Protein AF-A0A7X5WN67-F1 (afdb_monomer)

Structure (mmCIF, N/CA/C/O backbone):
data_AF-A0A7X5WN67-F1
#
_entry.id   AF-A0A7X5WN67-F1
#
loop_
_atom_site.group_PDB
_atom_site.id
_atom_site.type_symbol
_atom_site.label_atom_id
_atom_site.label_alt_id
_atom_site.label_comp_id
_atom_site.label_asym_id
_atom_site.label_entity_id
_atom_site.label_seq_id
_atom_site.pdbx_PDB_ins_code
_atom_site.Cartn_x
_atom_site.Cartn_y
_atom_site.Cartn_z
_atom_site.occupancy
_atom_site.B_iso_or_equiv
_atom_site.auth_seq_id
_atom_site.auth_comp_id
_atom_site.auth_asym_id
_atom_site.auth_atom_id
_atom_site.pdbx_PDB_model_num
ATOM 1 N N . MET A 1 1 ? 10.980 -2.440 -4.500 1.00 89.62 1 MET A N 1
ATOM 2 C CA . MET A 1 1 ? 11.201 -3.833 -4.950 1.00 89.62 1 MET A CA 1
ATOM 3 C C . MET A 1 1 ? 12.633 -4.244 -4.649 1.00 89.62 1 MET A C 1
ATOM 5 O O . MET A 1 1 ? 13.494 -3.376 -4.663 1.00 89.62 1 MET A O 1
ATOM 9 N N . SER A 1 2 ? 12.895 -5.517 -4.346 1.00 93.62 2 SER A N 1
ATOM 10 C CA . SER A 1 2 ? 14.233 -6.024 -3.975 1.00 93.62 2 SER A CA 1
ATOM 11 C C . SER A 1 2 ? 15.154 -6.320 -5.167 1.00 93.62 2 SER A C 1
ATOM 13 O O . SER A 1 2 ? 16.311 -6.683 -4.970 1.00 93.62 2 SER A O 1
ATOM 15 N N . VAL A 1 3 ? 14.653 -6.168 -6.394 1.00 96.00 3 VAL A N 1
ATOM 16 C CA . VAL A 1 3 ? 15.395 -6.355 -7.646 1.00 96.00 3 VAL A CA 1
ATOM 17 C C . VAL A 1 3 ? 15.066 -5.219 -8.613 1.00 96.00 3 VAL A C 1
ATOM 19 O O . VAL A 1 3 ? 13.997 -4.607 -8.496 1.00 96.00 3 VAL A O 1
ATOM 22 N N . ASP A 1 4 ? 15.965 -4.958 -9.560 1.00 97.56 4 ASP A N 1
ATOM 23 C CA . ASP A 1 4 ? 15.767 -3.957 -10.611 1.00 97.56 4 ASP A CA 1
ATOM 24 C C . ASP A 1 4 ? 14.487 -4.253 -11.411 1.00 97.56 4 ASP A C 1
ATOM 26 O O . ASP A 1 4 ? 14.186 -5.408 -11.718 1.00 97.56 4 ASP A O 1
ATOM 30 N N . GLN A 1 5 ? 13.726 -3.209 -11.735 1.00 95.44 5 GLN A N 1
ATOM 31 C CA . GLN A 1 5 ? 12.492 -3.286 -12.518 1.00 95.44 5 GLN A CA 1
ATOM 32 C C . GLN A 1 5 ? 12.676 -2.524 -13.826 1.00 95.44 5 GLN A C 1
ATOM 34 O O . GLN A 1 5 ? 13.081 -1.365 -13.804 1.00 95.44 5 GLN A O 1
ATOM 39 N N . PHE A 1 6 ? 12.356 -3.134 -14.964 1.00 96.94 6 PHE A N 1
ATOM 40 C CA . PHE A 1 6 ? 12.311 -2.423 -16.242 1.00 96.94 6 PHE A CA 1
ATOM 41 C C . PHE A 1 6 ? 10.873 -1.998 -16.550 1.00 96.94 6 PHE A C 1
ATOM 43 O O . PHE A 1 6 ? 9.979 -2.839 -16.595 1.00 96.94 6 PHE A O 1
ATOM 50 N N . MET A 1 7 ? 10.654 -0.700 -16.755 1.00 94.69 7 MET A N 1
ATOM 51 C CA . MET A 1 7 ? 9.358 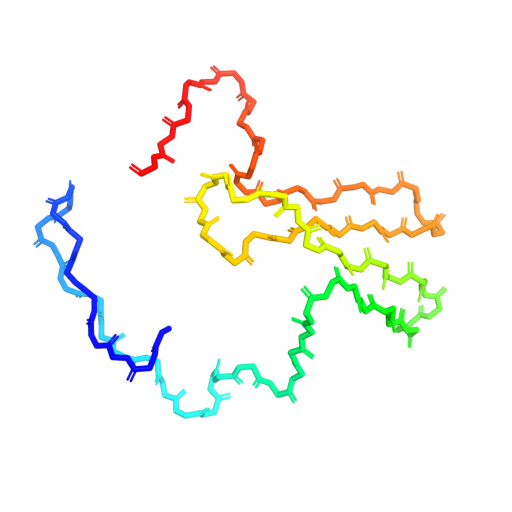-0.120 -17.101 1.00 94.69 7 MET A CA 1
ATOM 52 C C . MET A 1 7 ? 9.324 0.199 -18.596 1.00 94.6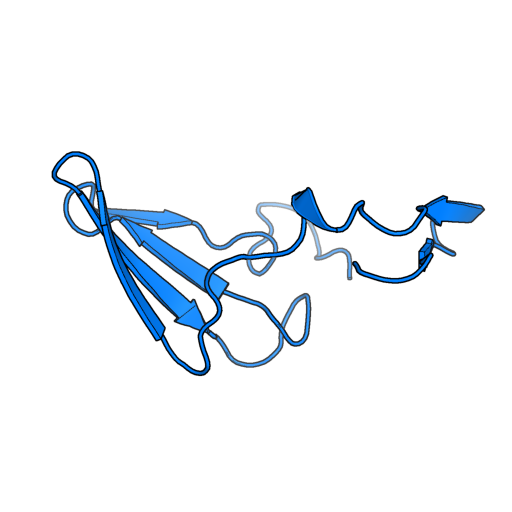9 7 MET A C 1
ATOM 54 O O . MET A 1 7 ? 9.831 1.236 -19.026 1.00 94.69 7 MET A O 1
ATOM 58 N N . GLU A 1 8 ? 8.696 -0.677 -19.383 1.00 94.69 8 GLU A N 1
ATOM 59 C CA . GLU A 1 8 ? 8.611 -0.540 -20.845 1.00 94.69 8 GLU A CA 1
ATOM 60 C C . GLU A 1 8 ? 7.933 0.768 -21.272 1.00 94.69 8 GLU A C 1
ATOM 62 O O . GLU A 1 8 ? 8.434 1.461 -22.154 1.00 94.69 8 GLU A O 1
ATOM 67 N N . ALA A 1 9 ? 6.849 1.162 -20.594 1.00 94.19 9 ALA A N 1
ATOM 68 C CA . ALA A 1 9 ? 6.101 2.387 -20.894 1.00 94.19 9 ALA A CA 1
ATOM 69 C C . ALA A 1 9 ? 6.953 3.672 -20.845 1.00 94.19 9 ALA A C 1
ATOM 71 O O . ALA A 1 9 ? 6.572 4.685 -21.431 1.00 94.19 9 ALA A O 1
ATOM 72 N N . PHE A 1 10 ? 8.097 3.630 -20.156 1.00 94.88 10 PHE A N 1
ATOM 73 C CA . PHE A 1 10 ? 9.006 4.762 -19.985 1.00 94.88 10 PHE A CA 1
ATOM 74 C C . PHE A 1 10 ? 10.424 4.491 -20.506 1.00 94.88 10 PHE A C 1
ATOM 76 O O . PHE A 1 10 ? 11.280 5.356 -20.342 1.00 94.88 10 PHE A O 1
ATOM 83 N N . ASP A 1 11 ? 10.676 3.319 -21.105 1.00 97.31 11 ASP A N 1
ATOM 84 C CA . ASP A 1 11 ? 12.011 2.850 -21.515 1.00 97.31 11 ASP A CA 1
ATOM 85 C C . ASP A 1 11 ? 13.078 3.079 -20.421 1.00 97.31 11 ASP A C 1
ATOM 87 O O . ASP A 1 11 ? 14.163 3.615 -20.652 1.00 97.31 11 ASP A O 1
ATOM 91 N N . GLN A 1 12 ? 12.726 2.742 -19.174 1.00 97.88 12 GLN A N 1
ATOM 92 C CA . GLN A 1 12 ? 13.521 3.086 -17.995 1.00 97.88 12 GLN A CA 1
ATOM 93 C C . GLN A 1 12 ? 13.659 1.908 -17.028 1.00 97.88 12 GLN A C 1
ATOM 95 O O . GLN A 1 12 ? 12.680 1.256 -16.671 1.00 97.88 12 GLN A O 1
ATOM 100 N N . THR A 1 13 ? 14.871 1.704 -16.509 1.00 97.88 13 THR A N 1
ATOM 101 C CA . THR A 1 13 ? 15.124 0.793 -15.384 1.00 97.88 13 THR A CA 1
ATOM 102 C C . THR A 1 13 ? 15.064 1.538 -14.050 1.00 97.88 13 THR A C 1
ATOM 104 O O . THR A 1 13 ? 15.764 2.532 -13.846 1.00 97.88 13 THR A O 1
ATOM 107 N N . VAL A 1 14 ? 14.255 1.034 -13.120 1.00 96.25 14 VAL A N 1
ATOM 108 C CA . VAL A 1 14 ? 14.227 1.431 -11.709 1.00 96.25 14 VAL A CA 1
ATOM 109 C C . VAL A 1 14 ? 15.129 0.474 -10.924 1.00 96.25 14 VAL A C 1
ATOM 111 O O . VAL A 1 14 ? 14.871 -0.731 -10.940 1.00 96.25 14 VAL A O 1
ATOM 114 N N . PRO A 1 15 ? 16.180 0.960 -10.242 1.00 97.31 15 PRO A N 1
ATOM 115 C CA . PRO A 1 15 ? 17.064 0.094 -9.470 1.00 97.31 15 PRO A CA 1
ATOM 116 C C . PRO A 1 15 ? 16.346 -0.514 -8.258 1.00 97.31 15 PRO A C 1
ATOM 118 O O . PRO A 1 15 ? 15.389 0.058 -7.728 1.00 97.31 15 PRO A O 1
ATOM 121 N N . ALA A 1 16 ? 16.848 -1.654 -7.789 1.00 97.31 16 ALA A N 1
ATOM 122 C CA . 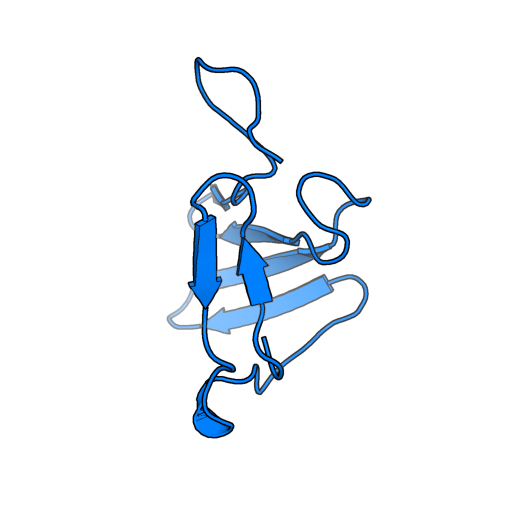ALA A 1 16 ? 16.414 -2.277 -6.548 1.00 97.31 16 ALA A CA 1
ATOM 123 C C . ALA A 1 16 ? 16.465 -1.284 -5.375 1.00 97.31 16 ALA A C 1
ATOM 1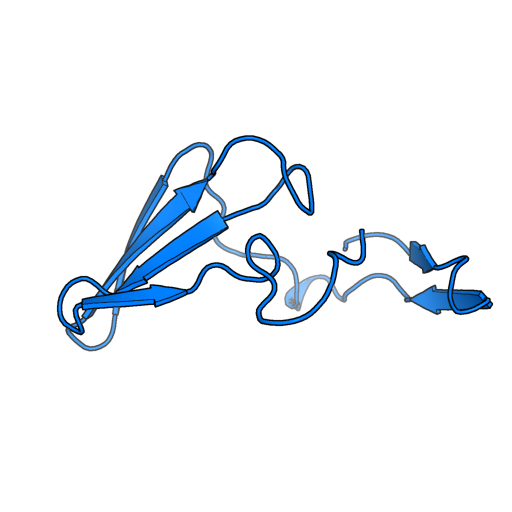25 O O . ALA A 1 16 ? 17.403 -0.495 -5.224 1.00 97.31 16 ALA A O 1
ATOM 126 N N . ALA A 1 17 ? 15.454 -1.347 -4.511 1.00 96.81 17 ALA A N 1
ATOM 127 C CA . ALA A 1 17 ? 15.427 -0.563 -3.287 1.00 96.81 17 ALA A CA 1
ATOM 128 C C . ALA A 1 17 ? 16.522 -1.060 -2.322 1.00 96.81 17 ALA A C 1
ATOM 130 O O . ALA A 1 17 ? 16.749 -2.272 -2.236 1.00 96.81 17 ALA A O 1
ATOM 131 N N . PRO A 1 18 ? 17.183 -0.163 -1.566 1.00 97.00 18 PRO A N 1
ATOM 132 C CA . PRO A 1 18 ? 18.114 -0.584 -0.524 1.00 97.00 18 PRO A CA 1
ATOM 133 C C . PRO A 1 18 ? 17.383 -1.422 0.531 1.00 97.00 18 PRO A C 1
ATOM 135 O O . PRO A 1 18 ? 16.199 -1.210 0.782 1.00 97.00 18 PRO A O 1
ATOM 138 N N . GLU A 1 19 ? 18.093 -2.332 1.200 1.00 95.31 19 GLU A N 1
ATOM 139 C CA . GLU A 1 19 ? 17.513 -3.244 2.201 1.00 95.31 19 GLU A CA 1
ATOM 140 C C . GLU A 1 19 ? 16.713 -2.504 3.287 1.00 95.31 19 GLU A C 1
ATOM 142 O O . GLU A 1 19 ? 15.610 -2.910 3.642 1.00 95.31 19 GLU A O 1
ATOM 147 N N . ALA A 1 20 ? 17.215 -1.351 3.740 1.00 96.50 20 ALA A N 1
ATOM 148 C CA . ALA A 1 20 ? 16.555 -0.512 4.741 1.00 96.50 20 ALA A CA 1
ATOM 149 C C . ALA A 1 20 ? 15.220 0.113 4.280 1.00 96.50 20 ALA A C 1
ATOM 151 O O . ALA A 1 20 ? 14.492 0.653 5.108 1.00 96.50 20 ALA A O 1
ATOM 152 N N . ALA A 1 21 ? 14.905 0.077 2.981 1.00 96.25 21 ALA A N 1
ATOM 153 C CA . ALA A 1 21 ? 13.634 0.545 2.428 1.00 96.25 21 ALA A CA 1
ATOM 154 C C . ALA A 1 21 ? 12.600 -0.582 2.262 1.00 96.25 21 ALA A C 1
ATOM 156 O O . ALA A 1 21 ? 11.475 -0.316 1.836 1.00 96.25 21 ALA A O 1
ATOM 157 N N . LEU A 1 22 ? 12.959 -1.835 2.562 1.00 95.19 22 LEU A N 1
ATOM 158 C CA . LEU A 1 22 ? 12.009 -2.942 2.527 1.00 95.19 22 LEU A CA 1
ATOM 159 C C . LEU A 1 22 ? 11.025 -2.855 3.711 1.00 95.19 22 LEU A C 1
ATOM 161 O O . LEU A 1 22 ? 11.398 -2.380 4.788 1.00 95.19 22 LEU A O 1
ATOM 165 N N . PRO A 1 23 ? 9.770 -3.314 3.545 1.00 94.69 23 PRO A N 1
ATOM 166 C CA . PRO A 1 23 ? 8.796 -3.309 4.631 1.00 94.69 23 PRO A CA 1
ATOM 167 C C . PRO A 1 23 ? 9.271 -4.129 5.835 1.00 94.69 23 PRO A C 1
ATOM 169 O O . PRO A 1 23 ? 9.676 -5.281 5.696 1.00 94.69 23 PRO A O 1
ATOM 172 N N . VAL A 1 24 ? 9.162 -3.552 7.033 1.00 95.81 24 VAL A N 1
ATOM 173 C CA . VAL A 1 24 ? 9.444 -4.245 8.307 1.00 95.81 24 VAL A CA 1
ATOM 174 C C . VAL A 1 24 ? 8.222 -4.968 8.879 1.00 95.81 24 VAL A C 1
ATOM 176 O O . VAL A 1 24 ? 8.358 -5.844 9.728 1.00 95.81 24 VAL A O 1
ATOM 179 N N . VAL A 1 25 ? 7.026 -4.604 8.412 1.0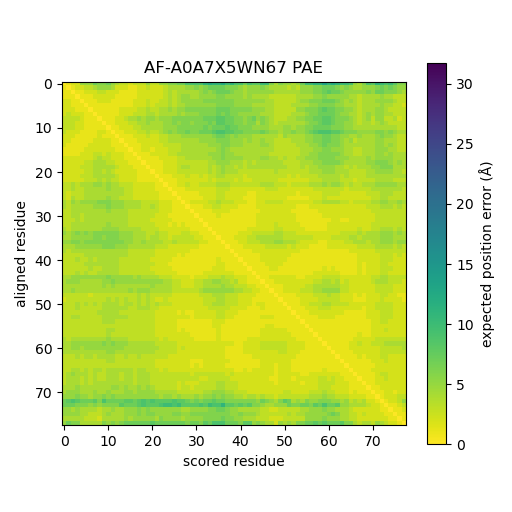0 95.88 25 VAL A N 1
ATOM 180 C CA . VAL A 1 25 ? 5.756 -5.262 8.731 1.00 95.88 25 VAL A CA 1
ATOM 181 C C . VAL A 1 25 ? 5.072 -5.603 7.415 1.00 95.88 25 VAL A C 1
ATOM 183 O O . VAL A 1 25 ? 4.952 -4.753 6.535 1.00 95.88 25 VAL A O 1
ATOM 186 N N . THR A 1 26 ? 4.625 -6.848 7.299 1.00 96.50 26 THR A N 1
ATOM 187 C CA . THR A 1 26 ? 3.819 -7.364 6.190 1.00 96.50 26 THR A CA 1
ATOM 188 C C . THR A 1 26 ? 2.601 -8.086 6.761 1.00 96.50 26 THR A C 1
ATOM 190 O O . THR A 1 26 ? 2.560 -8.405 7.951 1.00 96.50 26 THR A O 1
ATOM 193 N N . PHE A 1 27 ? 1.586 -8.304 5.934 1.00 97.44 27 PHE A N 1
ATOM 194 C CA . PHE A 1 27 ? 0.347 -8.974 6.317 1.00 97.44 27 PHE A CA 1
ATOM 195 C C . PHE A 1 27 ? -0.197 -9.773 5.130 1.00 97.44 27 PHE A C 1
ATOM 197 O O . PHE A 1 27 ? 0.182 -9.510 3.991 1.00 97.44 27 PHE A O 1
ATOM 204 N N . THR A 1 28 ? -1.051 -10.761 5.406 1.00 96.50 28 THR A N 1
ATOM 205 C CA . THR A 1 28 ? -1.720 -11.569 4.373 1.00 96.50 28 THR A CA 1
ATOM 206 C C . THR A 1 28 ? -3.069 -10.966 4.001 1.00 96.50 28 THR A C 1
ATOM 208 O O . THR A 1 28 ? -3.272 -10.589 2.858 1.00 96.50 28 THR A O 1
ATOM 211 N N . ASP A 1 29 ? -3.962 -10.819 4.985 1.00 97.62 29 ASP A N 1
ATOM 212 C CA . ASP A 1 29 ? -5.342 -10.379 4.749 1.00 97.62 29 ASP A CA 1
ATOM 213 C C . ASP A 1 29 ? -5.577 -8.958 5.264 1.00 97.62 29 ASP A C 1
ATOM 215 O O . ASP A 1 29 ? -6.041 -8.086 4.536 1.00 97.62 29 ASP A O 1
ATOM 219 N N . ALA A 1 30 ? -5.236 -8.698 6.528 1.00 98.38 30 ALA A N 1
ATOM 220 C CA . ALA A 1 30 ? -5.390 -7.386 7.140 1.00 98.38 30 ALA A CA 1
ATOM 221 C C . ALA A 1 30 ? -4.425 -7.180 8.309 1.00 98.38 30 ALA A C 1
ATOM 223 O O . ALA A 1 30 ? -3.943 -8.130 8.930 1.00 98.38 30 ALA A O 1
ATOM 224 N N . VAL A 1 31 ? -4.187 -5.914 8.639 1.00 98.44 31 VAL A N 1
ATOM 225 C CA . VAL A 1 31 ? -3.452 -5.479 9.824 1.00 98.44 31 VAL A CA 1
ATOM 226 C C . VAL A 1 31 ? -4.056 -4.181 10.352 1.00 98.44 31 VAL A C 1
ATOM 228 O O . VAL A 1 31 ? -4.425 -3.285 9.592 1.00 98.44 31 VAL A O 1
ATOM 231 N N . THR A 1 32 ? -4.139 -4.073 11.676 1.00 98.56 32 THR A N 1
ATOM 232 C CA . THR A 1 32 ? -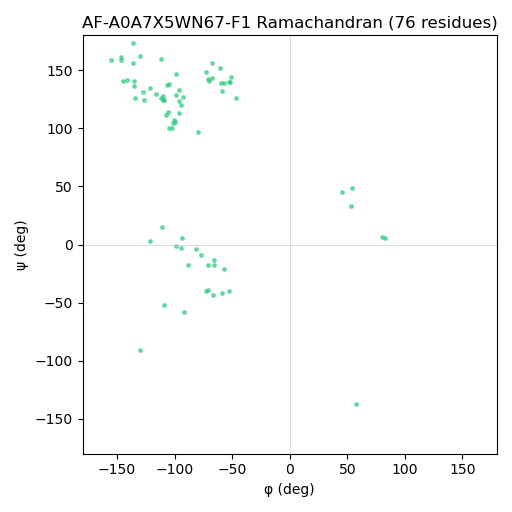4.563 -2.844 12.350 1.00 98.56 32 THR A CA 1
ATOM 233 C C . THR A 1 32 ? -3.378 -2.219 13.066 1.00 98.56 32 THR A C 1
ATOM 235 O O . THR A 1 32 ? -2.717 -2.874 13.873 1.00 98.56 32 THR A O 1
ATOM 238 N N . PHE A 1 33 ? -3.140 -0.935 12.813 1.00 98.12 33 PHE A N 1
ATOM 239 C CA . PHE A 1 33 ? -2.181 -0.131 13.560 1.00 98.12 33 PHE A CA 1
ATOM 240 C C . PHE A 1 33 ? -2.913 0.835 14.486 1.00 98.12 33 PHE A C 1
ATOM 242 O O . PHE A 1 33 ? -3.863 1.502 14.080 1.00 98.12 33 PHE A O 1
ATOM 249 N N . HIS A 1 34 ? -2.415 0.958 15.714 1.00 98.06 34 HIS A N 1
ATOM 250 C CA . HIS A 1 34 ? -2.803 2.021 16.634 1.00 98.06 34 HIS A CA 1
ATOM 251 C C . HIS A 1 34 ? -1.661 3.029 16.697 1.00 98.06 34 HIS A C 1
ATOM 253 O O . HIS A 1 34 ? -0.647 2.790 17.354 1.00 98.06 34 HIS A O 1
ATOM 259 N N . LEU A 1 35 ? -1.799 4.134 15.969 1.00 97.44 35 LEU A N 1
ATOM 260 C CA . LEU A 1 35 ? -0.725 5.107 15.790 1.00 97.44 35 LEU A CA 1
ATOM 261 C C . LEU A 1 35 ? -1.265 6.519 15.986 1.00 97.44 35 LEU A C 1
ATOM 263 O O . LEU A 1 35 ? -2.224 6.915 15.337 1.00 97.44 35 LEU A O 1
ATOM 267 N N . ASN A 1 36 ? -0.639 7.287 16.880 1.00 96.62 36 ASN A N 1
ATOM 268 C CA . ASN A 1 36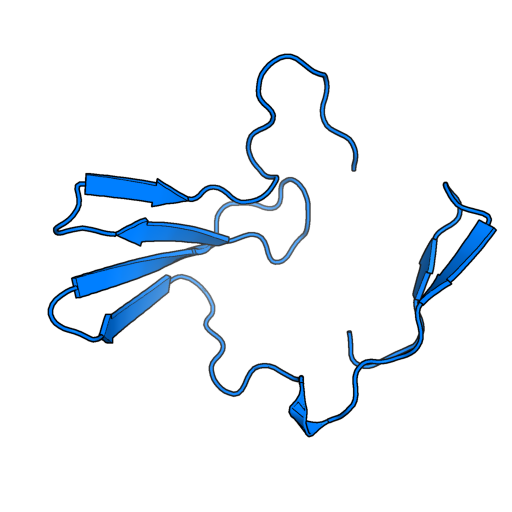 ? -1.000 8.683 17.160 1.00 96.62 36 ASN A CA 1
ATOM 269 C C . ASN A 1 36 ? -2.491 8.904 17.498 1.00 96.62 36 ASN A C 1
ATOM 271 O O . ASN A 1 36 ? -3.052 9.947 17.180 1.00 96.62 36 ASN A O 1
ATOM 275 N N . GLY A 1 37 ? -3.136 7.928 18.147 1.00 97.44 37 GLY A N 1
ATOM 276 C CA . GLY A 1 37 ? -4.562 7.993 18.492 1.00 97.44 37 GLY A CA 1
ATOM 277 C C . GLY A 1 37 ? -5.519 7.648 17.343 1.00 97.44 37 GLY A C 1
ATOM 278 O O . GLY A 1 37 ? -6.729 7.766 17.517 1.00 97.44 37 GLY A O 1
ATOM 279 N N . GLU A 1 38 ? -5.006 7.208 16.196 1.00 98.38 38 GLU A N 1
ATOM 280 C CA . GLU A 1 38 ? -5.791 6.684 15.077 1.00 98.38 38 GLU A CA 1
ATOM 281 C C . GLU A 1 38 ? -5.799 5.149 15.084 1.00 98.38 38 GLU A C 1
ATOM 283 O O . GLU A 1 38 ? -4.813 4.512 15.470 1.00 98.38 38 GLU A O 1
ATOM 288 N N . GLU A 1 39 ? -6.914 4.567 14.644 1.00 98.69 39 GLU A N 1
ATOM 289 C CA . GLU A 1 39 ? -7.031 3.154 14.298 1.00 98.69 39 GLU A CA 1
ATOM 290 C C . GLU A 1 39 ? -6.975 3.019 12.770 1.00 98.69 39 GLU A C 1
ATOM 292 O O . GLU A 1 39 ? -7.917 3.343 12.042 1.00 98.69 39 GLU A O 1
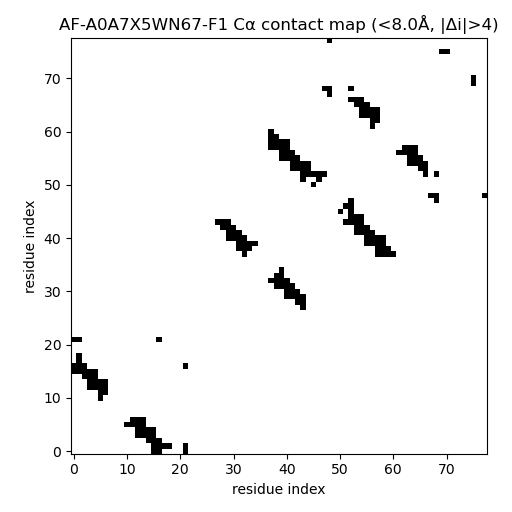ATOM 297 N N . ILE A 1 40 ? -5.830 2.554 12.278 1.00 98.75 40 ILE A N 1
ATOM 298 C CA . ILE A 1 40 ? -5.541 2.419 10.852 1.00 98.75 40 ILE A CA 1
ATOM 299 C C . ILE A 1 40 ? -5.729 0.955 10.478 1.00 98.75 40 ILE A C 1
ATOM 301 O O . ILE A 1 40 ? -4.904 0.114 10.828 1.00 98.75 40 ILE A O 1
ATOM 305 N N . HIS A 1 41 ? -6.806 0.650 9.763 1.00 98.75 41 HIS A N 1
ATOM 306 C CA . HIS A 1 41 ? -7.096 -0.697 9.284 1.00 98.75 41 HIS A CA 1
ATOM 307 C C . HIS A 1 41 ? -6.677 -0.827 7.819 1.00 98.75 41 HIS A C 1
ATOM 309 O O . HIS A 1 41 ? -7.351 -0.292 6.938 1.00 98.75 41 HIS A O 1
ATOM 315 N N . ALA A 1 42 ? -5.571 -1.524 7.568 1.00 98.50 42 ALA A N 1
ATOM 316 C CA . ALA A 1 42 ? -5.127 -1.881 6.227 1.00 98.50 42 ALA A CA 1
ATOM 317 C C . ALA A 1 42 ? -5.595 -3.300 5.896 1.00 98.50 42 ALA A C 1
ATOM 319 O O . ALA A 1 42 ? -5.449 -4.203 6.719 1.00 98.50 42 ALA A O 1
ATOM 320 N N . PHE A 1 43 ? -6.161 -3.499 4.711 1.00 98.50 43 PHE A N 1
ATOM 321 C CA . PHE A 1 43 ? -6.636 -4.804 4.261 1.00 98.50 43 PHE A CA 1
ATOM 322 C C . PHE A 1 43 ? -6.344 -5.001 2.779 1.00 98.50 43 PHE A C 1
ATOM 324 O O . PHE A 1 43 ? -6.433 -4.059 1.988 1.00 98.50 43 PHE A O 1
ATOM 331 N N . HIS A 1 44 ? -5.975 -6.227 2.429 1.00 98.12 44 HIS A N 1
ATOM 332 C CA . HIS A 1 44 ? -5.790 -6.652 1.054 1.00 98.12 44 HIS A CA 1
ATOM 333 C C . HIS A 1 44 ? -7.156 -6.738 0.367 1.00 98.12 44 HIS A C 1
ATOM 335 O O . HIS A 1 44 ? -8.162 -7.114 0.978 1.00 98.12 44 HIS A O 1
ATOM 341 N N . VAL A 1 45 ? -7.188 -6.350 -0.899 1.00 96.06 45 VAL A N 1
ATOM 342 C CA . VAL A 1 45 ? -8.330 -6.542 -1.795 1.00 96.06 45 VAL A CA 1
ATOM 343 C C . VAL A 1 45 ? -7.931 -7.552 -2.860 1.00 96.06 45 VAL A C 1
ATOM 345 O O . VAL A 1 45 ? -6.742 -7.752 -3.081 1.00 96.06 45 VAL A O 1
ATOM 348 N N . ASP A 1 46 ? -8.902 -8.180 -3.525 1.00 94.62 46 ASP A N 1
ATOM 349 C CA . ASP A 1 46 ? -8.587 -9.044 -4.669 1.00 94.62 46 ASP A CA 1
ATOM 350 C C . ASP A 1 46 ? -7.675 -8.293 -5.668 1.00 94.62 46 ASP A C 1
ATOM 352 O O . ASP A 1 46 ? -7.864 -7.083 -5.841 1.00 94.62 46 ASP A O 1
ATOM 356 N N . PRO A 1 47 ? -6.714 -8.978 -6.328 1.00 94.62 47 PRO A N 1
ATOM 357 C CA . PRO A 1 47 ? -5.751 -8.341 -7.225 1.00 94.62 47 PRO A CA 1
ATOM 358 C C . PRO A 1 47 ? -6.403 -7.366 -8.209 1.00 94.62 47 PRO A C 1
ATOM 360 O O . PRO A 1 47 ? -7.329 -7.744 -8.937 1.00 94.62 47 PRO A O 1
ATOM 363 N N . ALA A 1 48 ? -5.913 -6.124 -8.240 1.00 93.50 48 ALA A N 1
ATOM 364 C CA . ALA A 1 48 ? -6.458 -5.062 -9.076 1.00 93.50 48 ALA A CA 1
ATOM 365 C C . ALA A 1 48 ? -5.358 -4.348 -9.878 1.00 93.50 48 ALA A C 1
ATOM 367 O O . ALA A 1 48 ? -5.058 -4.768 -10.994 1.00 93.50 48 ALA A O 1
ATOM 368 N N . HIS A 1 49 ? -4.773 -3.275 -9.346 1.00 95.62 49 HIS A N 1
ATOM 369 C CA . HIS A 1 49 ? -3.627 -2.598 -9.949 1.00 95.62 49 HIS A CA 1
ATOM 370 C C . HIS A 1 49 ? -2.351 -3.447 -9.826 1.00 95.62 49 HIS A C 1
ATOM 372 O O . HIS A 1 49 ? -1.586 -3.555 -10.782 1.00 95.62 49 HIS A O 1
ATOM 378 N N . THR A 1 50 ? -2.162 -4.121 -8.690 1.00 94.38 50 THR A N 1
ATOM 379 C CA . THR A 1 50 ? -1.119 -5.129 -8.462 1.00 94.38 50 THR A CA 1
ATOM 380 C C . THR A 1 50 ? -1.682 -6.358 -7.740 1.00 94.38 50 THR A C 1
ATOM 382 O O . THR A 1 50 ? -2.835 -6.390 -7.310 1.00 94.38 50 THR A O 1
ATOM 385 N N . ASP A 1 51 ? -0.869 -7.404 -7.589 1.00 94.94 51 ASP A N 1
ATOM 386 C CA . ASP A 1 51 ? -1.210 -8.574 -6.770 1.00 94.94 51 ASP A CA 1
ATOM 387 C C . ASP A 1 51 ? -1.057 -8.328 -5.257 1.00 94.94 51 ASP A C 1
ATOM 389 O O . ASP A 1 51 ? -1.487 -9.157 -4.459 1.00 94.94 51 ASP A O 1
ATOM 393 N N . GLY A 1 52 ? -0.473 -7.194 -4.858 1.00 95.19 52 GLY A N 1
ATOM 394 C CA . GLY A 1 52 ? -0.227 -6.812 -3.466 1.00 95.19 52 GLY A CA 1
ATOM 395 C C . GLY A 1 52 ? -1.079 -5.643 -2.974 1.00 95.19 52 GLY A C 1
ATOM 396 O O . GLY A 1 52 ? -0.739 -5.041 -1.954 1.00 95.19 52 GLY A O 1
ATOM 397 N N . ASP A 1 53 ? -2.148 -5.287 -3.689 1.00 96.94 53 ASP A N 1
ATOM 398 C CA . ASP A 1 53 ? -2.933 -4.083 -3.407 1.00 96.94 53 ASP A CA 1
ATOM 399 C C . ASP A 1 53 ? -3.538 -4.076 -2.004 1.00 96.94 53 ASP A C 1
ATOM 401 O O . ASP A 1 53 ? -4.092 -5.065 -1.526 1.00 96.94 53 ASP A O 1
ATOM 405 N N . ALA A 1 54 ? -3.500 -2.920 -1.347 1.00 97.50 54 ALA A N 1
ATOM 406 C CA . ALA A 1 54 ? -4.103 -2.736 -0.038 1.00 97.50 54 ALA A CA 1
ATOM 407 C C . ALA A 1 54 ? -4.889 -1.431 0.027 1.00 97.50 54 ALA A C 1
ATOM 409 O O . ALA A 1 54 ? -4.444 -0.384 -0.444 1.00 97.50 54 ALA A O 1
ATOM 410 N N . VAL A 1 55 ? -6.039 -1.485 0.693 1.00 98.38 55 VAL A N 1
ATOM 411 C CA . VAL A 1 55 ? -6.841 -0.311 1.027 1.00 98.38 55 VAL A CA 1
ATOM 412 C C . VAL A 1 55 ? -6.665 -0.005 2.508 1.00 98.38 55 VAL A C 1
ATOM 414 O O . VAL A 1 55 ? -6.670 -0.898 3.356 1.00 98.38 55 VAL A O 1
ATOM 417 N N . ILE A 1 56 ? -6.519 1.279 2.830 1.00 98.56 56 ILE A N 1
ATOM 418 C CA . ILE A 1 56 ? -6.354 1.758 4.200 1.00 98.56 56 ILE A CA 1
ATOM 419 C C . ILE A 1 56 ? -7.608 2.518 4.618 1.00 98.56 56 ILE A C 1
ATOM 421 O O . ILE A 1 56 ? -7.992 3.500 3.986 1.00 98.56 56 ILE A O 1
ATOM 425 N N . HIS A 1 57 ? -8.224 2.101 5.719 1.00 98.75 57 HIS A N 1
ATOM 426 C CA . HIS A 1 57 ? -9.298 2.834 6.375 1.00 98.75 57 HIS A CA 1
ATOM 427 C C . HIS A 1 57 ? -8.783 3.447 7.682 1.00 98.75 57 HIS A C 1
ATOM 429 O O . HIS A 1 57 ? -8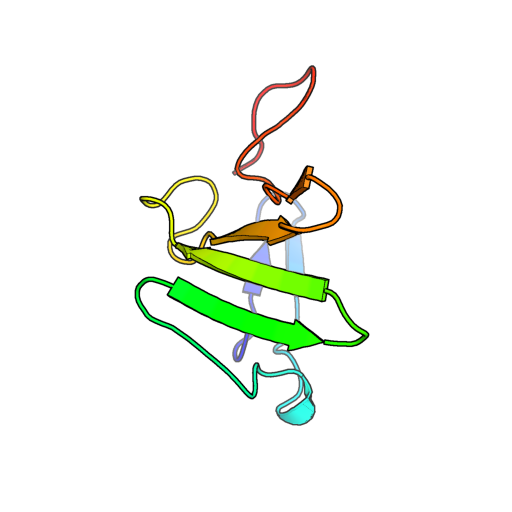.508 2.737 8.649 1.00 98.75 57 HIS A O 1
ATOM 435 N N . PHE A 1 58 ? -8.689 4.776 7.708 1.00 98.75 58 PHE A N 1
ATOM 436 C CA . PHE A 1 58 ? -8.474 5.569 8.917 1.00 98.75 58 PHE A CA 1
ATOM 437 C C . PHE A 1 58 ? -9.816 5.702 9.638 1.00 98.75 58 PHE A C 1
ATOM 439 O O . PHE A 1 58 ? -10.664 6.505 9.238 1.00 98.75 58 PHE A O 1
ATOM 446 N N . ARG A 1 59 ? -10.050 4.839 10.631 1.00 98.38 59 ARG A N 1
ATOM 447 C CA . ARG A 1 59 ? -11.380 4.599 11.209 1.00 98.38 59 ARG A CA 1
ATOM 448 C C . ARG A 1 59 ? -11.923 5.819 11.943 1.00 98.38 59 ARG A C 1
ATOM 450 O O . ARG A 1 59 ? -13.092 6.150 11.760 1.00 98.38 59 ARG A O 1
ATOM 457 N N . ASN A 1 60 ? -11.095 6.503 12.733 1.00 98.12 60 ASN A N 1
ATOM 458 C CA . ASN A 1 60 ? -11.532 7.661 13.514 1.00 98.12 60 ASN A CA 1
ATOM 459 C C . ASN A 1 60 ? -11.771 8.873 12.610 1.00 98.12 60 ASN A C 1
ATOM 461 O O . ASN A 1 60 ? -12.757 9.588 12.786 1.00 98.12 60 ASN A O 1
ATOM 465 N N . ALA A 1 61 ? -10.903 9.084 11.616 1.00 98.00 61 ALA A N 1
ATOM 466 C CA . ALA A 1 61 ? -11.085 10.129 10.611 1.00 98.00 61 ALA A CA 1
ATOM 467 C C . ALA A 1 61 ? -12.229 9.844 9.617 1.00 98.00 61 ALA A C 1
ATOM 469 O O . ALA A 1 61 ? -12.690 10.768 8.947 1.00 98.00 61 ALA A O 1
ATOM 470 N N . ASN A 1 62 ? -12.682 8.589 9.510 1.00 98.12 62 ASN A N 1
ATOM 471 C CA . ASN A 1 62 ? -13.625 8.113 8.495 1.00 98.12 62 ASN A CA 1
ATOM 472 C C . ASN A 1 62 ? -13.147 8.425 7.061 1.00 98.12 62 ASN A C 1
ATOM 474 O O . ASN A 1 62 ? -13.878 8.977 6.236 1.00 98.12 62 ASN A O 1
ATOM 478 N N . VAL A 1 63 ? -11.883 8.094 6.780 1.00 98.44 63 VAL A N 1
ATOM 479 C CA . VAL A 1 63 ? -11.230 8.306 5.478 1.00 98.44 63 VAL A CA 1
ATOM 480 C C . VAL A 1 63 ? -10.732 6.977 4.924 1.00 98.44 63 VAL A C 1
ATOM 482 O O . VAL A 1 63 ? -10.088 6.204 5.633 1.00 98.44 63 VAL A O 1
ATOM 485 N N . VAL A 1 64 ? -10.980 6.739 3.635 1.00 98.38 64 VAL A N 1
ATOM 486 C CA . VAL A 1 64 ? -10.456 5.581 2.902 1.00 98.38 64 VAL A CA 1
ATOM 487 C C . VAL A 1 64 ? -9.394 6.047 1.910 1.00 98.38 64 VAL A C 1
ATOM 489 O O . VAL A 1 64 ? -9.655 6.905 1.068 1.00 98.38 64 VAL A O 1
ATOM 492 N N . HIS A 1 65 ? -8.200 5.472 2.003 1.00 98.00 65 HIS A N 1
ATOM 493 C CA . HIS A 1 65 ? -7.125 5.630 1.036 1.00 98.00 65 HIS A CA 1
ATOM 494 C C . HIS A 1 65 ? -7.011 4.347 0.212 1.00 98.00 65 HIS A C 1
ATOM 496 O O . HIS A 1 65 ? -6.697 3.287 0.749 1.00 98.00 65 HIS A O 1
ATOM 502 N N . MET A 1 66 ? -7.309 4.448 -1.081 1.00 96.94 66 MET A N 1
ATOM 503 C CA . MET A 1 66 ? -7.465 3.296 -1.978 1.00 96.94 66 MET A CA 1
ATOM 504 C C . MET A 1 66 ? -6.210 3.007 -2.817 1.00 96.94 66 MET A C 1
ATOM 506 O O . MET A 1 66 ? -6.221 2.083 -3.624 1.00 96.94 66 MET A O 1
ATOM 510 N N . GLY A 1 67 ? -5.148 3.807 -2.671 1.00 95.25 67 GLY A N 1
ATOM 511 C CA . GLY A 1 67 ? -4.022 3.772 -3.603 1.00 95.25 67 GLY A CA 1
ATOM 512 C C . GLY A 1 67 ? -4.486 4.037 -5.039 1.00 95.25 67 GLY A C 1
ATOM 513 O O . GLY A 1 67 ? -5.329 4.903 -5.278 1.00 95.25 67 GLY A O 1
ATOM 514 N N . ASP A 1 68 ? -3.950 3.263 -5.969 1.00 94.88 68 ASP A N 1
ATOM 515 C CA . ASP A 1 68 ? -4.250 3.243 -7.405 1.00 94.88 68 ASP A CA 1
ATOM 516 C C . ASP A 1 68 ? -5.316 2.202 -7.790 1.00 94.88 68 ASP A C 1
ATOM 518 O O . ASP A 1 68 ? -5.691 2.101 -8.953 1.00 94.88 68 ASP A O 1
ATOM 522 N N . THR A 1 69 ? -5.938 1.507 -6.831 1.00 95.25 69 THR A N 1
ATOM 523 C CA . THR A 1 69 ? -7.134 0.687 -7.127 1.00 95.25 69 THR A CA 1
ATOM 524 C C . THR A 1 69 ? -8.337 1.535 -7.566 1.00 95.25 69 THR A C 1
ATOM 526 O O . THR A 1 69 ? -9.282 1.030 -8.174 1.00 95.25 69 THR A O 1
ATOM 529 N N . TYR A 1 70 ? -8.301 2.845 -7.296 1.00 94.31 70 TYR A N 1
ATOM 530 C CA . TYR A 1 70 ? -9.295 3.811 -7.744 1.00 94.31 70 TYR A CA 1
ATOM 531 C C . TYR A 1 70 ? -8.649 4.981 -8.489 1.00 94.31 70 TYR A C 1
ATOM 533 O O . TYR A 1 70 ? -7.839 5.727 -7.940 1.00 94.31 70 TYR A O 1
ATOM 541 N N . PHE A 1 71 ? -9.113 5.213 -9.716 1.00 94.62 71 PHE A N 1
ATOM 542 C CA . PHE A 1 71 ? -8.729 6.350 -10.545 1.00 94.62 71 PHE A CA 1
ATOM 543 C C . PHE A 1 71 ? -9.915 7.304 -10.723 1.00 94.62 71 PHE A C 1
ATOM 545 O O . PHE A 1 71 ? -10.997 6.907 -11.155 1.00 94.62 71 PHE A O 1
ATOM 552 N N . ASN A 1 72 ? -9.719 8.587 -10.407 1.00 94.06 72 ASN A N 1
ATOM 553 C CA . ASN A 1 72 ? -10.765 9.601 -10.540 1.00 94.06 72 ASN A CA 1
ATOM 554 C C . ASN A 1 72 ? -10.649 10.363 -11.866 1.00 94.06 72 ASN A C 1
ATOM 556 O O . ASN A 1 72 ? -9.730 11.159 -12.047 1.00 94.06 72 ASN A O 1
ATOM 560 N N . GLY A 1 73 ? -11.623 10.188 -12.760 1.00 95.06 73 GLY A N 1
ATOM 561 C CA . GLY A 1 73 ? -11.754 11.001 -13.975 1.00 95.06 73 GLY A CA 1
ATOM 562 C C . GLY A 1 73 ? -10.888 10.567 -15.162 1.00 95.06 73 GLY A C 1
ATOM 563 O O . GLY A 1 73 ? -10.899 11.248 -16.185 1.00 95.06 73 GLY A O 1
ATOM 564 N N . PHE A 1 74 ? -10.175 9.443 -15.064 1.00 93.69 74 PHE A N 1
ATOM 565 C CA . PHE A 1 74 ? -9.441 8.843 -16.179 1.00 93.69 74 PHE A CA 1
ATOM 566 C C . PHE A 1 74 ? -9.429 7.316 -16.086 1.00 93.69 74 PHE A C 1
ATOM 568 O O . PHE A 1 74 ? -9.718 6.740 -15.038 1.00 93.69 74 PHE A O 1
ATOM 575 N N . TYR A 1 75 ? -9.145 6.673 -17.218 1.00 93.19 75 TYR A N 1
ATOM 576 C CA . TYR A 1 75 ? -9.041 5.220 -17.293 1.00 93.19 75 TYR A CA 1
ATOM 577 C C . TYR A 1 75 ? -7.775 4.740 -16.562 1.00 93.19 75 TYR A C 1
ATOM 579 O O . TYR A 1 75 ? -6.747 5.408 -16.697 1.00 93.19 75 TYR A O 1
ATOM 587 N N . PRO A 1 76 ? -7.820 3.618 -15.820 1.00 91.94 76 PRO A N 1
ATOM 588 C CA . PRO A 1 76 ? -6.659 3.100 -15.105 1.00 91.94 76 PRO A CA 1
ATOM 589 C C . PRO A 1 76 ? -5.427 2.927 -15.997 1.00 91.94 76 PRO A C 1
ATOM 591 O O . PRO A 1 76 ? -5.530 2.463 -17.134 1.00 91.94 76 PRO A O 1
ATOM 594 N N . PHE A 1 77 ? -4.264 3.275 -15.454 1.00 89.69 77 PHE A N 1
ATOM 595 C CA . PHE A 1 77 ? -2.968 2.850 -15.974 1.00 89.69 77 PHE A CA 1
ATOM 596 C C . PHE A 1 77 ? -2.526 1.660 -15.126 1.00 89.69 77 PHE A C 1
ATOM 598 O O . PHE A 1 77 ? -2.607 1.756 -13.905 1.00 89.69 77 PHE A O 1
ATOM 605 N N . ILE A 1 78 ? -2.147 0.552 -15.758 1.00 88.38 78 ILE A N 1
ATOM 606 C CA . ILE A 1 78 ? -1.742 -0.705 -15.114 1.00 88.38 78 ILE A CA 1
ATOM 607 C C . ILE A 1 78 ? -0.490 -1.191 -15.833 1.00 88.38 78 ILE A C 1
ATOM 609 O O . ILE A 1 78 ? -0.529 -1.189 -17.088 1.00 88.38 78 ILE A O 1
#

Secondary structure (DSSP, 8-state):
--S-EEEGGGTEEEPPPPGGGS-S---SSEEEEEETTEEEEEEE-SSSSSTT-EEEEETTTTEEE-TTS--SSSPPP-

Mean predicted aligned error: 3.11 Å

pLDDT: mean 96.26, std 2.18, range [88.38, 98.75]

Foldseek 3Di:
DQAWDQDPVVRDIDGGDPPVPDDPDDDDAWDWDCPPNWTKIKGDDPAALHNRFIWIQRPVVRDIDRDQSDDPPDDGDD

Sequence (78 aa):
MSVDQFMEAFDQTVPAAPEAALPVVTFTDAVTFHLNGEEIHAFHVDPAHTDGDAVIHFRNANVVHMGDTYFNGFYPFI

Nearest PDB structures (foldseek):
  1a7t-assembly1_B  TM=9.398E-01  e=7.135E-02  Bacteroides fragilis
  4znb-assembly1_A  TM=9.494E-01  e=1.026E-01  Bacteroides fragilis
  1kr3-assembly1_A  TM=8.378E-01  e=6.716E-02  Bacteroides fragilis
  5y2z-assembly3_F  TM=4.266E-01  e=2.119E+00  Homo sapiens
  5y31-assembly2_D  TM=3.749E-01  e=1.473E+00  Homo sapiens

Solvent-accessible surface area (backbone atoms only — not comparable to full-atom values): 5062 Å² total; per-residue (Å²): 95,87,53,67,44,77,41,75,99,70,78,41,76,46,74,43,47,58,78,89,73,53,80,91,72,86,71,84,57,59,50,76,45,83,53,96,91,37,46,36,40,36,30,53,54,80,68,70,66,40,86,78,40,52,35,36,35,35,60,80,79,71,43,78,47,49,70,74,72,57,62,87,94,54,82,83,84,120

Radius of gyration: 15.26 Å; Cα contacts (8 Å, |Δi|>4): 106; chains: 1; bounding box: 32×23×40 Å